Protein AF-A0A3N5P512-F1 (afdb_monomer_lite)

Secondary structure (DSSP, 8-state):
-HHHHHHHHT--------TTSSHHHHHHHHHHHHT---------TT--HHI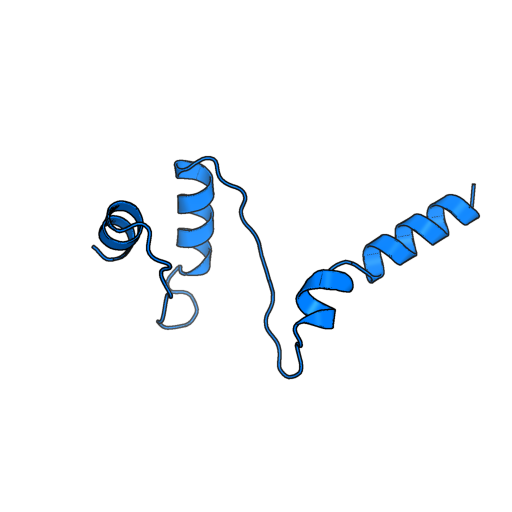IIIITTHHHHHHHHHHHHT-

Radius of gyration: 17.21 Å; chains: 1; bounding box: 37×38×39 Å

Foldseek 3Di:
DQVVVCVVVVHDDDDDDDPPPCPVVVLVVVCVVVVHDRDDDDDDPPDDPCCRPPVVCVVVVVVVVVVVVVD

Sequence (71 aa):
MSVYLALKLGRPLFLEGEAGVGKTEIAKALAAALGTELIRLQCYEGLDVSHALYEWNYPRQLLEIRLLEAS

Structure (mmCIF, N/CA/C/O backbone):
data_AF-A0A3N5P512-F1
#
_entry.id   AF-A0A3N5P512-F1
#
loop_
_atom_site.group_PDB
_atom_site.id
_atom_site.type_symbol
_atom_site.label_atom_id
_atom_site.label_alt_id
_atom_site.label_comp_id
_atom_site.label_asym_id
_atom_site.label_entity_id
_atom_site.label_seq_id
_atom_site.pdbx_PDB_ins_code
_atom_site.Cartn_x
_atom_site.Cartn_y
_atom_site.Cartn_z
_atom_site.occupancy
_atom_site.B_iso_or_equiv
_atom_site.auth_seq_id
_atom_site.auth_comp_id
_atom_site.auth_asym_id
_atom_site.auth_atom_id
_atom_site.pdbx_PDB_model_num
ATOM 1 N N . MET A 1 1 ? 5.646 -6.104 -17.702 1.00 72.00 1 MET A N 1
ATOM 2 C CA . MET A 1 1 ? 5.483 -7.545 -17.395 1.00 72.00 1 MET A CA 1
ATOM 3 C C . MET A 1 1 ? 5.044 -7.792 -15.946 1.00 72.00 1 MET A C 1
ATOM 5 O O . MET A 1 1 ? 4.110 -8.554 -15.743 1.00 72.00 1 MET A O 1
ATOM 9 N N . SER A 1 2 ? 5.650 -7.143 -14.943 1.00 86.75 2 SER A N 1
ATOM 10 C CA . SER A 1 2 ? 5.427 -7.446 -13.513 1.00 86.75 2 SER A CA 1
ATOM 11 C C . SER A 1 2 ? 3.981 -7.272 -13.029 1.00 86.75 2 SER A C 1
ATOM 13 O O . SER A 1 2 ? 3.460 -8.153 -12.356 1.00 86.75 2 SER A O 1
ATOM 15 N N . VAL A 1 3 ? 3.297 -6.195 -13.436 1.00 90.94 3 VAL A N 1
ATOM 16 C CA . VAL A 1 3 ? 1.879 -5.963 -13.094 1.00 90.94 3 VAL A CA 1
ATOM 17 C C . VAL A 1 3 ? 0.971 -7.062 -13.652 1.00 90.94 3 VAL A C 1
ATOM 19 O O . VAL A 1 3 ? 0.133 -7.595 -12.935 1.00 90.94 3 VAL A O 1
ATOM 22 N N . TYR A 1 4 ? 1.171 -7.450 -14.914 1.00 91.75 4 TYR A N 1
ATOM 23 C CA . TYR A 1 4 ? 0.389 -8.515 -15.548 1.00 91.75 4 TYR A CA 1
ATOM 24 C C . TYR A 1 4 ? 0.530 -9.848 -14.800 1.00 91.75 4 TYR A C 1
ATOM 26 O O . TYR A 1 4 ? -0.464 -10.527 -14.554 1.00 91.75 4 TYR A O 1
ATOM 34 N N . LEU A 1 5 ? 1.754 -10.209 -14.400 1.00 94.06 5 LEU A N 1
ATOM 35 C CA . LEU A 1 5 ? 2.000 -11.437 -13.641 1.00 94.06 5 LEU A CA 1
ATOM 36 C C . LEU A 1 5 ? 1.410 -11.376 -12.230 1.00 94.06 5 LEU A C 1
ATOM 38 O O . LEU A 1 5 ? 0.813 -12.355 -11.797 1.00 94.06 5 LEU A O 1
ATOM 42 N N . ALA A 1 6 ? 1.530 -10.241 -11.537 1.00 93.44 6 ALA A N 1
ATOM 43 C CA . ALA A 1 6 ? 0.936 -10.047 -10.215 1.00 93.44 6 ALA A CA 1
ATOM 44 C C . ALA A 1 6 ? -0.587 -10.245 -10.245 1.00 93.44 6 ALA A C 1
ATOM 46 O O . ALA A 1 6 ? -1.126 -10.987 -9.426 1.00 93.44 6 ALA A O 1
ATOM 47 N N . LEU A 1 7 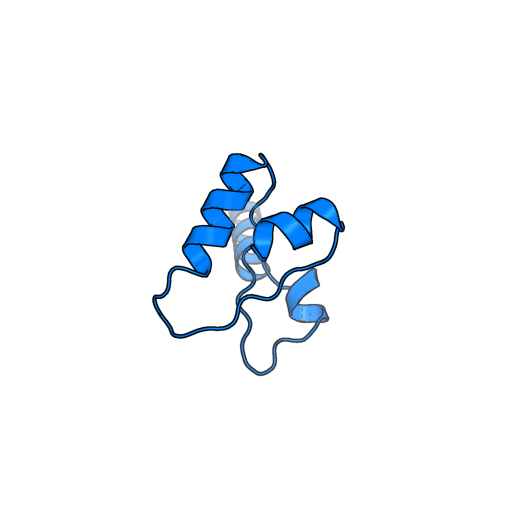? -1.259 -9.671 -11.251 1.00 91.88 7 LEU A N 1
ATOM 48 C CA . LEU A 1 7 ? -2.699 -9.839 -11.457 1.00 91.88 7 LEU A CA 1
ATOM 49 C C . LEU A 1 7 ? -3.064 -11.284 -11.813 1.00 91.88 7 LEU A C 1
ATOM 51 O O . LEU A 1 7 ? -3.983 -11.846 -11.227 1.00 91.88 7 LEU A O 1
ATOM 55 N N . LYS A 1 8 ? -2.325 -11.915 -12.734 1.00 94.62 8 LYS A N 1
ATOM 56 C CA . LYS A 1 8 ? -2.603 -13.293 -13.168 1.00 94.62 8 LYS A CA 1
ATOM 57 C C . LYS A 1 8 ? -2.380 -14.327 -12.060 1.00 94.62 8 LYS A C 1
ATOM 59 O O . LYS A 1 8 ? -3.069 -15.340 -12.032 1.00 94.62 8 LYS A O 1
ATOM 64 N N . LEU A 1 9 ? -1.408 -14.090 -11.181 1.00 95.06 9 LEU A N 1
ATOM 65 C CA . LEU A 1 9 ? -1.058 -14.989 -10.078 1.00 95.06 9 LEU A CA 1
ATOM 66 C C . LEU A 1 9 ? -1.774 -14.646 -8.765 1.00 95.06 9 LEU A C 1
ATOM 68 O O . LEU A 1 9 ? -1.625 -15.393 -7.801 1.00 95.06 9 LEU A O 1
ATOM 72 N N . GLY A 1 10 ? -2.496 -13.521 -8.698 1.00 92.75 10 GLY A N 1
ATOM 73 C CA . GLY A 1 10 ? -3.117 -13.036 -7.462 1.00 92.75 10 GLY A CA 1
ATOM 74 C C . GLY A 1 10 ? -2.100 -12.778 -6.346 1.00 92.75 10 GLY A C 1
ATOM 75 O O . GLY A 1 10 ? -2.379 -13.054 -5.181 1.00 92.75 10 GLY A O 1
ATOM 76 N N . ARG A 1 11 ? -0.892 -12.316 -6.693 1.00 94.19 11 ARG A N 1
ATOM 77 C CA . ARG A 1 11 ? 0.207 -12.103 -5.738 1.00 94.19 11 ARG A CA 1
ATOM 78 C C . ARG A 1 11 ? 0.513 -10.616 -5.551 1.00 94.19 11 ARG A C 1
ATOM 80 O O . ARG A 1 11 ? 0.529 -9.890 -6.546 1.00 94.19 11 ARG A O 1
ATOM 87 N N . PRO A 1 12 ? 0.815 -10.164 -4.317 1.00 90.81 12 PRO A N 1
ATOM 88 C CA . PRO A 1 12 ? 1.243 -8.792 -4.070 1.00 90.81 12 PRO A CA 1
ATOM 89 C C . PRO A 1 12 ? 2.483 -8.422 -4.890 1.00 90.81 12 PRO A C 1
ATOM 91 O O . PRO A 1 12 ? 3.381 -9.245 -5.082 1.00 90.81 12 PRO A O 1
ATOM 94 N N . LEU A 1 13 ? 2.538 -7.170 -5.344 1.00 91.25 13 LEU A N 1
ATOM 95 C CA . LEU A 1 13 ? 3.664 -6.618 -6.090 1.00 91.25 13 LEU A CA 1
ATOM 96 C C . LEU A 1 13 ? 4.293 -5.472 -5.301 1.00 91.25 13 LEU A C 1
ATOM 98 O O . LEU A 1 13 ? 3.625 -4.484 -5.007 1.00 91.25 13 LEU A O 1
ATOM 102 N N . PHE A 1 14 ? 5.586 -5.589 -5.012 1.00 91.19 14 PHE A N 1
ATOM 103 C CA . PHE A 1 14 ? 6.383 -4.498 -4.462 1.00 91.19 14 PHE A CA 1
ATOM 104 C C . PHE A 1 14 ? 7.145 -3.787 -5.588 1.00 91.19 14 PHE A C 1
ATOM 106 O O . PHE A 1 14 ? 7.692 -4.443 -6.476 1.00 91.19 14 PHE A O 1
ATOM 113 N N . LEU A 1 15 ? 7.145 -2.451 -5.585 1.00 89.75 15 LEU A N 1
ATOM 114 C CA . LEU A 1 15 ? 7.727 -1.628 -6.650 1.00 89.75 15 LEU A CA 1
ATOM 115 C C . LEU A 1 15 ? 8.979 -0.884 -6.160 1.00 89.75 15 LEU A C 1
ATOM 117 O O . LEU A 1 15 ? 8.904 0.143 -5.481 1.00 89.75 15 LEU A O 1
ATOM 121 N N . GLU A 1 16 ? 10.148 -1.363 -6.575 1.00 89.12 16 GLU A N 1
ATOM 122 C CA . GLU A 1 16 ? 11.446 -0.724 -6.331 1.00 89.12 16 GLU A CA 1
ATOM 123 C C . GLU A 1 16 ? 11.914 0.113 -7.535 1.00 89.12 16 GLU A C 1
ATOM 125 O O . GLU A 1 16 ? 11.365 0.012 -8.628 1.00 89.12 16 GLU A O 1
ATOM 130 N N . GLY A 1 17 ? 12.857 1.034 -7.316 1.00 88.12 17 GLY A N 1
ATOM 131 C CA . GLY A 1 17 ? 13.269 2.043 -8.306 1.00 88.12 17 GLY A CA 1
ATOM 132 C C . GLY A 1 17 ? 13.514 3.431 -7.708 1.00 88.12 17 GLY A C 1
ATOM 133 O O . GLY A 1 17 ? 13.209 3.671 -6.538 1.00 88.12 17 GLY A O 1
ATOM 134 N N . GLU A 1 18 ? 14.045 4.342 -8.512 1.00 90.81 18 GLU A N 1
ATOM 135 C CA . GLU A 1 18 ? 14.401 5.697 -8.078 1.00 90.81 18 GLU A CA 1
ATOM 136 C C . GLU A 1 18 ? 13.175 6.566 -7.752 1.00 90.81 18 GLU A C 1
ATOM 138 O O . GLU A 1 18 ? 12.031 6.253 -8.104 1.00 90.81 18 GLU A O 1
ATOM 143 N N . ALA A 1 19 ? 13.401 7.678 -7.053 1.00 86.44 19 ALA A N 1
ATOM 144 C CA . ALA A 1 19 ? 12.357 8.669 -6.831 1.00 86.44 19 ALA A CA 1
ATOM 145 C C . ALA A 1 19 ? 11.928 9.289 -8.173 1.00 86.44 19 ALA A C 1
ATOM 147 O O . ALA A 1 19 ? 12.753 9.581 -9.030 1.00 86.44 19 ALA A O 1
ATOM 148 N N . GLY A 1 20 ? 10.623 9.492 -8.365 1.00 85.75 20 GLY A N 1
ATOM 149 C CA . GLY A 1 20 ? 10.097 10.142 -9.572 1.00 85.75 20 GLY A CA 1
ATOM 150 C C . GLY A 1 20 ? 9.856 9.228 -10.780 1.00 85.75 20 GLY A C 1
ATOM 151 O O . GLY A 1 20 ? 9.259 9.679 -11.749 1.00 85.75 20 GLY A O 1
ATOM 152 N N . VAL A 1 21 ? 10.178 7.930 -10.719 1.00 89.25 21 VAL A N 1
ATOM 153 C CA . VAL A 1 21 ? 9.954 6.979 -11.839 1.00 89.25 21 VAL A CA 1
ATOM 154 C C . VAL A 1 21 ? 8.494 6.519 -12.011 1.00 89.25 21 VAL A C 1
ATOM 156 O O . VAL A 1 21 ? 8.216 5.526 -12.676 1.00 89.25 21 VAL A O 1
ATOM 159 N N . GLY A 1 22 ? 7.536 7.209 -11.384 1.00 87.81 22 GLY A N 1
ATOM 160 C CA . GLY A 1 22 ? 6.103 6.935 -11.559 1.00 87.81 22 GLY A CA 1
ATOM 161 C C . GLY A 1 22 ? 5.515 5.809 -10.697 1.00 87.81 22 GLY A C 1
ATOM 162 O O . GLY A 1 22 ? 4.389 5.389 -10.945 1.00 87.81 22 GLY A O 1
ATOM 163 N N . LYS A 1 23 ? 6.204 5.339 -9.647 1.00 91.75 23 LYS A N 1
ATOM 164 C CA . LYS A 1 23 ? 5.685 4.293 -8.729 1.00 91.75 23 LYS A CA 1
ATOM 165 C C . LYS A 1 23 ? 4.356 4.648 -8.057 1.00 91.75 23 LYS A C 1
ATOM 167 O O . LYS A 1 23 ? 3.506 3.792 -7.844 1.00 91.75 23 LYS A O 1
ATOM 172 N N . THR A 1 24 ? 4.170 5.917 -7.711 1.00 90.44 24 THR A N 1
ATOM 173 C CA . THR A 1 24 ? 2.897 6.393 -7.157 1.00 90.44 24 THR A CA 1
ATOM 174 C C . THR A 1 24 ? 1.828 6.465 -8.241 1.00 90.44 24 THR A C 1
ATOM 176 O O . THR A 1 24 ? 0.658 6.192 -7.988 1.00 90.44 24 THR A O 1
ATOM 179 N N . GLU A 1 25 ? 2.225 6.818 -9.461 1.00 93.19 25 GLU A N 1
ATOM 180 C CA . GLU A 1 25 ? 1.299 7.012 -10.571 1.00 93.19 25 GLU A CA 1
ATOM 181 C C . GLU A 1 25 ? 0.754 5.683 -11.095 1.00 93.19 25 GLU A C 1
ATOM 183 O O . GLU A 1 25 ? -0.438 5.572 -11.363 1.00 93.19 25 GLU A O 1
ATOM 188 N N . ILE A 1 26 ? 1.580 4.633 -11.128 1.00 92.56 26 ILE A N 1
ATOM 189 C CA . ILE A 1 26 ? 1.117 3.291 -11.496 1.00 92.56 26 ILE A CA 1
ATOM 190 C C . ILE A 1 26 ? 0.093 2.745 -10.490 1.00 92.56 26 ILE A C 1
ATOM 192 O O . ILE A 1 26 ? -0.869 2.109 -10.907 1.00 92.56 26 ILE A O 1
ATOM 196 N N . ALA A 1 27 ? 0.228 3.043 -9.191 1.00 92.31 27 ALA A N 1
ATOM 197 C CA . ALA A 1 27 ? -0.766 2.651 -8.190 1.00 92.31 27 ALA A CA 1
ATOM 198 C C . ALA A 1 27 ? -2.124 3.333 -8.438 1.00 92.31 27 ALA A C 1
ATOM 200 O O . ALA A 1 27 ? -3.158 2.667 -8.419 1.00 92.31 27 ALA A O 1
ATOM 201 N N . LYS A 1 28 ? -2.125 4.638 -8.749 1.00 94.25 28 LYS A N 1
ATOM 202 C CA . LYS A 1 28 ? -3.349 5.377 -9.108 1.00 94.25 28 LYS A CA 1
ATOM 203 C C . LYS A 1 28 ? -3.984 4.846 -10.391 1.00 94.25 28 LYS A C 1
ATOM 205 O O . LYS A 1 28 ? -5.189 4.614 -10.422 1.00 94.25 28 LYS A O 1
ATOM 210 N N . ALA A 1 29 ? -3.175 4.641 -11.431 1.00 94.56 29 ALA A N 1
ATOM 211 C CA . ALA A 1 29 ? -3.645 4.146 -12.718 1.00 94.56 29 ALA A CA 1
ATOM 212 C C . ALA A 1 29 ? -4.260 2.746 -12.591 1.00 94.56 29 ALA A C 1
ATOM 214 O O . ALA A 1 29 ? -5.303 2.480 -13.182 1.00 94.56 29 ALA A O 1
ATOM 215 N N . LEU A 1 30 ? -3.656 1.867 -11.783 1.00 93.44 30 LEU A N 1
ATOM 216 C CA . LEU A 1 30 ? -4.189 0.529 -11.532 1.00 93.44 30 LEU A CA 1
ATOM 217 C C . LEU A 1 30 ? -5.485 0.559 -10.728 1.00 93.44 30 LEU A C 1
ATOM 219 O O . LEU A 1 30 ? -6.424 -0.132 -11.108 1.00 93.44 30 LEU A O 1
ATOM 223 N N . ALA A 1 31 ? -5.570 1.374 -9.675 1.00 94.75 31 ALA A N 1
ATOM 224 C CA . ALA A 1 31 ? -6.803 1.515 -8.905 1.00 94.75 31 ALA A CA 1
ATOM 225 C C . ALA A 1 31 ? -7.965 2.016 -9.779 1.00 94.75 31 ALA A C 1
ATOM 227 O O . ALA A 1 31 ? -9.056 1.452 -9.741 1.00 94.75 31 ALA A O 1
ATOM 228 N N . ALA A 1 32 ? -7.708 3.009 -10.639 1.00 96.06 32 ALA A N 1
ATOM 229 C CA . ALA A 1 32 ? -8.696 3.515 -11.588 1.00 96.06 32 ALA A CA 1
ATOM 230 C C . ALA A 1 32 ? -9.100 2.462 -12.637 1.00 96.06 32 ALA A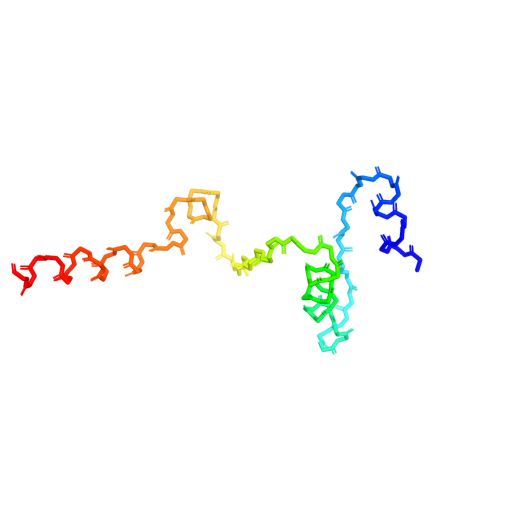 C 1
ATOM 232 O O . ALA A 1 32 ? -10.286 2.283 -12.898 1.00 96.06 32 ALA A O 1
ATOM 233 N N . ALA A 1 33 ? -8.133 1.745 -13.218 1.00 94.62 33 ALA A N 1
ATOM 234 C CA . ALA A 1 33 ? -8.395 0.736 -14.245 1.00 94.62 33 ALA A CA 1
ATOM 235 C C . ALA A 1 33 ? -9.127 -0.505 -13.706 1.00 94.62 33 ALA A C 1
ATOM 237 O O . ALA A 1 33 ? -9.891 -1.130 -14.438 1.00 94.62 33 ALA A O 1
ATOM 238 N N . LEU A 1 34 ? -8.886 -0.870 -12.444 1.00 92.81 34 LEU A N 1
ATOM 239 C CA . LEU A 1 34 ? -9.501 -2.026 -11.787 1.00 92.81 34 LEU A CA 1
ATOM 240 C C . LEU A 1 34 ? -10.767 -1.664 -10.995 1.00 92.81 34 LEU A C 1
ATOM 242 O O . LEU A 1 34 ? -11.446 -2.564 -10.509 1.00 92.81 34 LEU A O 1
ATOM 246 N N . GLY A 1 35 ? -11.087 -0.373 -10.855 1.00 94.75 35 GLY A N 1
ATOM 247 C CA . GLY A 1 35 ? -12.224 0.096 -10.058 1.00 94.75 35 GLY A CA 1
ATOM 248 C C . GLY A 1 35 ? -12.089 -0.220 -8.565 1.00 94.75 35 GLY A C 1
ATOM 249 O O . GLY A 1 35 ? -13.091 -0.458 -7.897 1.00 94.75 35 GLY A O 1
ATOM 250 N N . THR A 1 36 ? -10.861 -0.270 -8.045 1.00 93.50 36 THR A N 1
ATOM 251 C CA . THR A 1 36 ? -10.578 -0.610 -6.644 1.00 93.50 36 THR A CA 1
ATOM 252 C C . THR A 1 36 ? -10.235 0.625 -5.823 1.00 93.50 36 THR A C 1
ATOM 254 O O . THR A 1 36 ? -9.790 1.644 -6.352 1.00 93.50 36 THR A O 1
ATOM 257 N N . GLU A 1 37 ? -10.370 0.521 -4.504 1.00 93.50 37 GLU A N 1
ATOM 258 C CA . GLU A 1 37 ? -9.918 1.568 -3.592 1.00 93.50 37 GLU A CA 1
ATOM 259 C C . GLU A 1 37 ? -8.388 1.730 -3.639 1.00 93.50 37 GLU A C 1
ATOM 261 O O . GLU A 1 37 ? -7.638 0.750 -3.641 1.00 93.50 37 GLU A O 1
ATOM 266 N N . LEU A 1 38 ? -7.919 2.981 -3.669 1.00 92.31 38 LEU A N 1
ATOM 267 C CA . LEU A 1 38 ? -6.503 3.313 -3.537 1.00 92.31 38 LEU A CA 1
ATOM 268 C C . LEU A 1 38 ? -6.192 3.688 -2.087 1.00 92.31 38 LEU A C 1
ATOM 270 O O . LEU A 1 38 ? -6.432 4.820 -1.665 1.00 92.31 38 LEU A O 1
ATOM 274 N N . ILE A 1 39 ? -5.581 2.763 -1.354 1.00 89.69 39 ILE A N 1
ATOM 275 C CA . ILE A 1 39 ? -5.135 3.009 0.019 1.00 89.69 39 ILE A CA 1
ATOM 276 C C . ILE A 1 39 ? -3.752 3.667 -0.008 1.00 89.69 39 ILE A C 1
ATOM 278 O O . ILE A 1 39 ? -2.809 3.153 -0.612 1.00 89.69 39 ILE A O 1
ATOM 282 N N . ARG A 1 40 ? -3.619 4.816 0.663 1.00 88.38 40 ARG A N 1
ATOM 283 C CA . ARG A 1 40 ? -2.346 5.530 0.829 1.00 88.38 40 ARG A CA 1
ATOM 284 C C . ARG A 1 40 ? -1.907 5.470 2.288 1.00 88.38 40 ARG A C 1
ATOM 286 O O . ARG A 1 40 ? -2.454 6.189 3.114 1.00 88.38 40 ARG A O 1
ATOM 293 N N . LEU A 1 41 ? -0.889 4.660 2.571 1.00 85.50 41 LEU A N 1
ATOM 294 C CA . LEU A 1 41 ? -0.226 4.601 3.874 1.00 85.50 41 LEU A CA 1
ATOM 295 C C . LEU A 1 41 ? 1.169 5.223 3.762 1.00 85.50 41 LEU A C 1
ATOM 297 O O . LEU A 1 41 ? 1.981 4.789 2.945 1.00 85.50 41 LEU A O 1
ATOM 301 N N . GLN A 1 42 ? 1.439 6.246 4.571 1.00 83.31 42 GLN A N 1
ATOM 302 C CA . GLN A 1 42 ? 2.766 6.846 4.664 1.00 83.31 42 GLN A CA 1
ATOM 303 C C . GLN A 1 42 ? 3.577 6.095 5.721 1.00 83.31 42 GLN A C 1
ATOM 305 O O . GLN A 1 42 ? 3.297 6.213 6.910 1.00 83.31 42 GLN A O 1
ATOM 310 N N . CYS A 1 43 ? 4.596 5.351 5.295 1.00 84.25 43 CYS A N 1
ATOM 311 C CA . CYS A 1 43 ? 5.521 4.699 6.217 1.00 84.25 43 CYS A CA 1
ATOM 312 C C . CYS A 1 43 ? 6.618 5.679 6.647 1.00 84.25 43 CYS A C 1
ATOM 314 O O . CYS A 1 43 ? 7.243 6.327 5.806 1.00 84.25 43 CYS A O 1
ATOM 316 N N . TYR A 1 44 ? 6.855 5.768 7.951 1.00 82.75 44 TYR A N 1
ATOM 317 C CA . TYR A 1 44 ? 7.944 6.528 8.558 1.00 82.75 44 TYR A CA 1
ATOM 318 C C . TYR A 1 44 ? 8.577 5.700 9.682 1.00 82.75 44 TYR A C 1
ATOM 320 O O . TYR A 1 44 ? 8.012 4.697 10.124 1.00 82.75 44 TYR A O 1
ATOM 328 N N . GLU A 1 45 ? 9.779 6.080 10.107 1.00 84.44 45 GLU A N 1
ATOM 329 C CA . GLU A 1 45 ? 10.496 5.366 11.162 1.00 84.44 45 GLU A CA 1
ATOM 330 C C . GLU A 1 45 ? 9.717 5.424 12.484 1.00 84.44 45 GLU A C 1
ATOM 332 O O . GLU A 1 45 ? 9.280 6.492 12.908 1.00 84.44 45 GLU A O 1
ATOM 337 N N . GLY A 1 46 ? 9.510 4.266 13.116 1.00 83.06 46 GLY A N 1
ATOM 338 C CA . GLY A 1 46 ? 8.687 4.151 14.324 1.00 83.06 46 GLY A CA 1
ATOM 339 C C . GLY A 1 46 ? 7.185 3.971 14.074 1.00 83.06 46 GLY A C 1
ATOM 340 O O . GLY A 1 46 ? 6.430 3.921 15.040 1.00 83.06 46 GLY A O 1
ATOM 341 N N . LEU A 1 47 ? 6.732 3.835 12.819 1.00 83.44 47 LEU A N 1
ATOM 342 C CA . LEU A 1 47 ? 5.364 3.394 12.532 1.00 83.44 47 LEU A CA 1
ATOM 343 C C . LEU A 1 47 ? 5.188 1.931 12.971 1.00 83.44 47 LEU A C 1
ATOM 345 O O . LEU A 1 47 ? 5.809 1.031 12.402 1.00 83.44 47 LEU A O 1
ATOM 349 N N . ASP A 1 48 ? 4.320 1.691 13.952 1.00 85.94 48 ASP A N 1
ATOM 350 C CA . ASP A 1 48 ? 3.911 0.348 14.363 1.00 85.94 48 ASP A CA 1
ATOM 351 C C . ASP A 1 48 ? 2.514 -0.019 13.825 1.00 85.94 48 ASP A C 1
ATOM 353 O O . ASP A 1 48 ? 1.794 0.792 13.234 1.00 85.94 48 ASP A O 1
ATOM 357 N N . VAL A 1 49 ? 2.134 -1.284 14.013 1.00 80.88 49 VAL A N 1
ATOM 358 C CA . VAL A 1 49 ? 0.843 -1.821 13.557 1.00 80.88 49 VAL A CA 1
ATOM 359 C C . VAL A 1 49 ? -0.332 -1.127 14.248 1.00 80.88 49 VAL A C 1
ATOM 361 O O . VAL A 1 49 ? -1.360 -0.896 13.613 1.00 80.88 49 VAL A O 1
ATOM 364 N N . SER A 1 50 ? -0.188 -0.780 15.527 1.00 79.69 50 SER A N 1
ATOM 365 C CA . SER A 1 50 ? -1.248 -0.136 16.300 1.00 79.69 50 SER A CA 1
ATOM 366 C C . SER A 1 50 ? -1.558 1.257 15.752 1.00 79.69 50 SER A C 1
ATOM 368 O O . SER A 1 50 ? -2.715 1.573 15.479 1.00 79.69 50 SER A O 1
ATOM 370 N N . HIS A 1 51 ? -0.524 2.050 15.481 1.00 75.75 51 HIS A N 1
ATOM 371 C CA . HIS A 1 51 ? -0.641 3.364 14.869 1.00 75.75 51 HIS A CA 1
ATOM 372 C C . HIS A 1 51 ? -1.169 3.276 13.433 1.00 75.75 51 HIS A C 1
ATOM 374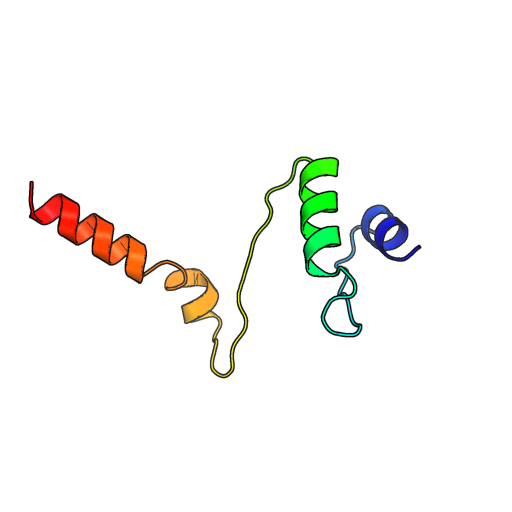 O O . HIS A 1 51 ? -2.037 4.057 13.047 1.00 75.75 51 HIS A O 1
ATOM 380 N N . ALA A 1 52 ? -0.697 2.305 12.642 1.00 78.44 52 ALA A N 1
ATOM 381 C CA . ALA A 1 52 ? -1.119 2.142 11.251 1.00 78.44 52 ALA A CA 1
ATOM 382 C C . ALA A 1 52 ? -2.584 1.691 11.099 1.00 78.44 52 ALA A C 1
ATOM 384 O O . ALA A 1 52 ? -3.234 2.078 10.130 1.00 78.44 52 ALA A O 1
ATOM 385 N N . LEU A 1 53 ? -3.102 0.869 12.019 1.00 75.81 53 LEU A N 1
ATOM 386 C CA . LEU A 1 53 ? -4.463 0.324 11.936 1.00 75.81 53 LEU A CA 1
ATOM 387 C C . LEU A 1 53 ? -5.498 1.140 12.716 1.00 75.81 53 LEU A C 1
ATOM 389 O O . LEU A 1 53 ? -6.620 1.294 12.237 1.00 75.81 53 LEU A O 1
ATOM 393 N N . TYR A 1 54 ? -5.150 1.650 13.899 1.00 66.19 54 TYR A N 1
ATOM 394 C CA . TYR A 1 54 ? -6.126 2.255 14.813 1.00 66.19 54 TYR A CA 1
ATOM 395 C C . TYR A 1 54 ? -6.027 3.776 14.878 1.00 66.19 54 TYR A C 1
ATOM 397 O O . TYR A 1 54 ? -7.052 4.453 14.926 1.00 66.19 54 TYR A O 1
ATOM 405 N N . GLU A 1 55 ? -4.816 4.330 14.828 1.00 66.12 55 GLU A N 1
ATOM 406 C CA . GLU A 1 55 ? -4.603 5.770 15.035 1.00 66.12 55 GLU A CA 1
ATOM 407 C C . GLU A 1 55 ? -4.375 6.553 13.741 1.00 66.12 55 GLU A C 1
ATOM 409 O O . GLU A 1 55 ? -4.232 7.776 13.773 1.00 66.12 55 GLU A O 1
ATOM 414 N N . TRP A 1 56 ? -4.413 5.880 12.585 1.00 65.12 56 TRP A N 1
ATOM 415 C CA . TRP A 1 56 ? -4.093 6.465 11.277 1.00 65.12 56 TRP A CA 1
ATOM 416 C C . TRP A 1 56 ? -4.924 7.717 10.936 1.00 65.12 56 TRP A C 1
ATOM 418 O O . TRP A 1 56 ? -4.515 8.534 10.113 1.00 65.12 56 TRP A O 1
ATOM 428 N N . ASN A 1 57 ? -6.078 7.888 11.590 1.00 65.19 57 ASN A N 1
ATOM 429 C CA . ASN A 1 57 ? -6.994 9.007 11.401 1.00 65.19 57 ASN A CA 1
ATOM 430 C C . ASN A 1 57 ? -7.356 9.734 12.713 1.00 65.19 57 ASN A C 1
ATOM 432 O O . ASN A 1 57 ? -8.337 10.480 12.755 1.00 65.19 57 ASN A O 1
ATOM 436 N N . TYR A 1 58 ? -6.580 9.534 13.784 1.00 69.62 58 TYR A N 1
ATOM 437 C CA . TYR A 1 58 ? -6.839 10.127 15.101 1.00 69.62 58 TYR A CA 1
ATOM 438 C C . TYR A 1 58 ? -6.994 11.662 15.070 1.00 69.62 58 TYR A C 1
ATOM 440 O O . TYR A 1 58 ? -7.934 12.168 15.682 1.00 69.62 58 TYR A O 1
ATOM 448 N N . PRO A 1 59 ? -6.191 12.438 14.303 1.00 72.75 59 PRO A N 1
ATOM 449 C CA . PRO A 1 59 ? -6.374 13.888 14.221 1.00 72.75 59 PRO A CA 1
ATOM 450 C C . PRO A 1 59 ? -7.742 14.293 13.667 1.00 72.75 59 PRO A C 1
ATOM 452 O O . PRO A 1 59 ? -8.346 15.240 14.160 1.00 72.75 59 PRO A O 1
ATOM 455 N N . ARG A 1 60 ? -8.249 13.575 12.656 1.00 75.69 60 ARG A N 1
ATOM 456 C CA . ARG A 1 60 ? -9.562 13.847 12.057 1.00 75.69 60 ARG A CA 1
ATOM 457 C C . ARG A 1 60 ? -10.693 13.424 12.986 1.00 75.69 60 ARG A C 1
ATOM 459 O O . ARG A 1 60 ? -11.653 14.170 13.114 1.00 75.69 60 ARG A O 1
ATOM 466 N N . GLN A 1 61 ? -10.550 12.275 13.650 1.00 75.56 61 GLN A N 1
ATOM 467 C CA . GLN A 1 61 ? -11.501 11.811 14.664 1.00 75.56 61 GLN A CA 1
ATOM 468 C C . GLN A 1 61 ? -11.615 12.822 15.811 1.00 75.56 61 GLN A C 1
ATOM 470 O O . GLN A 1 61 ? -12.716 13.183 16.209 1.00 75.56 61 GLN A O 1
ATOM 475 N N . LEU A 1 62 ? -10.485 13.350 16.292 1.00 82.38 62 LEU A N 1
ATOM 476 C CA . LEU A 1 62 ? -10.469 14.381 17.328 1.00 82.38 62 LEU A CA 1
ATOM 477 C C . LEU A 1 62 ? -11.154 15.672 16.856 1.00 82.38 62 LEU A C 1
ATOM 479 O O . LEU A 1 62 ? -11.875 16.305 17.622 1.00 82.38 62 LEU A O 1
ATOM 483 N N . LEU A 1 63 ? -10.943 16.058 15.595 1.00 84.69 63 LEU A N 1
ATOM 484 C CA . LEU A 1 63 ? -11.567 17.236 14.988 1.00 84.69 63 LEU A CA 1
ATOM 485 C C . LEU A 1 63 ? -13.091 17.076 14.884 1.00 84.69 63 LEU A C 1
ATOM 487 O O . LEU A 1 63 ? -13.824 18.019 15.160 1.00 84.69 63 LEU A O 1
ATOM 491 N N . GLU A 1 64 ? -13.564 15.877 14.548 1.00 83.00 64 GLU A N 1
ATOM 492 C CA . GLU A 1 64 ? -14.986 15.532 14.482 1.00 83.00 64 GLU A CA 1
ATOM 493 C C . GLU A 1 64 ? -15.646 15.549 15.868 1.00 83.00 64 GLU A C 1
ATOM 495 O O . GLU A 1 64 ? -16.705 16.149 16.029 1.00 83.00 64 GLU A O 1
ATOM 500 N N . ILE A 1 65 ? -14.974 15.013 16.893 1.00 84.69 65 ILE A N 1
ATOM 501 C CA . ILE A 1 65 ? -15.424 15.107 18.292 1.00 84.69 65 ILE A CA 1
ATOM 502 C C . ILE A 1 65 ? -15.540 16.574 18.724 1.00 84.69 65 ILE A C 1
ATOM 504 O O . ILE A 1 65 ? -16.567 16.977 19.261 1.00 84.69 65 ILE A O 1
ATOM 508 N N . ARG A 1 66 ? -14.529 17.400 18.426 1.00 87.19 66 ARG A N 1
ATOM 509 C CA . ARG A 1 66 ? -14.544 18.833 18.768 1.00 87.19 66 ARG A CA 1
ATOM 510 C C . ARG A 1 66 ? -15.668 19.599 18.076 1.00 87.19 66 ARG A C 1
ATOM 512 O O . ARG A 1 66 ? -16.212 20.528 18.660 1.00 87.19 66 ARG A O 1
ATOM 519 N N . LEU A 1 67 ? -15.985 19.246 16.830 1.00 89.12 67 LEU A N 1
ATOM 520 C CA . LEU A 1 67 ? -17.094 19.854 16.093 1.00 89.12 67 LEU A CA 1
ATOM 521 C C . LEU A 1 67 ? -18.450 19.472 16.700 1.00 89.12 67 LEU A C 1
ATOM 523 O O . LEU A 1 67 ? -19.315 20.334 16.785 1.00 89.12 67 LEU A O 1
ATOM 527 N N . LEU A 1 68 ? -18.611 18.223 17.151 1.00 87.31 68 LEU A N 1
ATOM 528 C CA . LEU A 1 68 ? -19.823 17.742 17.826 1.00 87.31 68 LEU A CA 1
ATOM 529 C C . LEU A 1 68 ? -20.024 18.372 19.213 1.00 87.31 68 LEU A C 1
ATOM 531 O O . LEU A 1 68 ? -21.151 18.668 19.592 1.00 87.31 68 LEU A O 1
ATOM 535 N N . GLU A 1 69 ? -18.947 18.592 19.971 1.00 87.69 69 GLU A N 1
ATOM 536 C CA . GLU A 1 69 ? -18.994 19.268 21.279 1.00 87.69 69 GLU A CA 1
ATOM 537 C C . GLU A 1 69 ? -19.290 20.774 21.17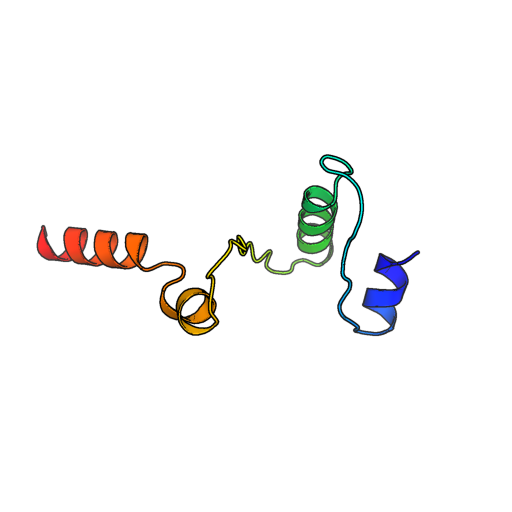8 1.00 87.69 69 GLU A C 1
ATOM 539 O O . GLU A 1 69 ? -19.730 21.383 22.152 1.00 87.69 69 GLU A O 1
ATOM 544 N N . ALA A 1 70 ? -19.026 21.389 20.022 1.00 78.00 70 ALA A N 1
ATOM 545 C CA . ALA A 1 70 ? -19.247 22.814 19.775 1.00 78.00 70 ALA A CA 1
ATOM 546 C C . ALA A 1 70 ? -20.655 23.137 19.226 1.00 78.00 70 ALA A C 1
ATOM 548 O O . ALA A 1 70 ? -20.930 24.306 18.937 1.00 78.00 70 ALA A O 1
ATOM 549 N N . SER A 1 71 ? -21.516 22.123 19.068 1.00 59.41 71 SER A N 1
ATOM 550 C CA . SER A 1 71 ? -22.902 22.227 18.578 1.00 59.41 71 SER A CA 1
A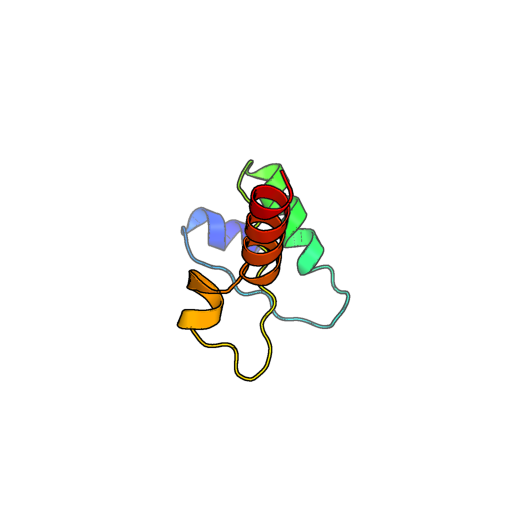TOM 551 C C . SER A 1 71 ? -23.961 22.047 19.658 1.00 59.41 71 SER A C 1
ATOM 553 O O . SER A 1 71 ? -23.723 21.271 20.607 1.00 59.41 71 SER A O 1
#

pLDDT: mean 85.83, std 8.6, range [59.41, 96.06]